Protein AF-A0AAV2HU47-F1 (afdb_monomer)

Sequence (69 aa):
QNPKDLVCLVQFEYVEVYRGIGWKKKYHAPTDFCFALKHPQIQKKTSKYIRYFCVETEIALDQWVMGVR

pLDDT: mean 95.66, std 5.11, range [64.75, 98.69]

Solvent-accessible surface area (backbone atoms only — not comparable to full-atom values): 4422 Å² total; per-residue (Å²): 133,63,78,85,78,63,76,86,88,76,74,65,94,66,40,45,83,43,80,45,76,64,36,34,79,75,70,66,39,96,40,64,30,30,36,32,41,30,40,83,86,65,78,64,96,72,55,95,72,50,46,80,47,72,39,97,38,65,68,57,39,51,51,53,59,56,74,72,104

Foldseek 3Di:
DPPVVDDDPDDLPFWAKDQAAPCCPVPVAPDSLKIWIAGPPPPDPDDPRIDIDDDDDNVVSVVVNVVSD

Mean predicted aligned error: 3.07 Å

Nearest PDB structures (foldseek):
  3tca-assembly2_B  TM=9.740E-01  e=3.704E-06  Mus musculus
  4gn1-assembly2_B  TM=9.368E-01  e=3.704E-06  Homo sapiens
  6o6h-assembly1_A  TM=9.656E-01  e=4.506E-06  Mus musculus
  4gmv-assembly2_B  TM=9.961E-01  e=8.660E-06  Homo sapiens
  6olu-assembly1_A  TM=9.541E-01  e=2.024E-05  Mus musculus

Secondary structure (DSSP, 8-state):
--GGG------GGG-EEEE--SHHHHH--SSS-EEEEE-TT--SSS-TT-EEEE-SSHHHHHHHHHHH-

InterPro domains:
  IPR011993 PH-like domain superfamily [G3DSA:2.30.29.30] (1-69)
  IPR039664 GRB/APBB1IP [PTHR11243] (2-69)

Organism: Lym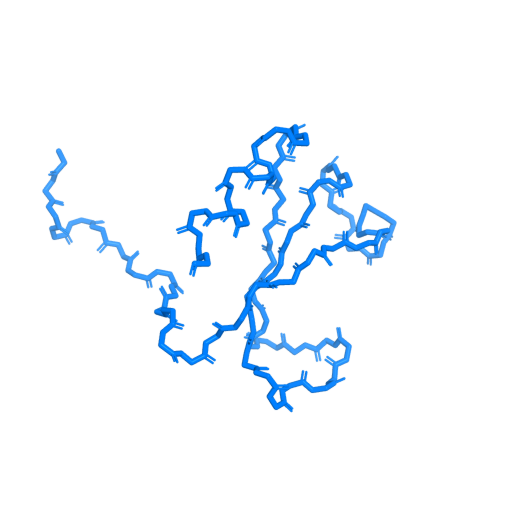naea stagnalis (NCBI:txid6523)

Radius of gyration: 13.07 Å; Cα contacts (8 Å, |Δi|>4): 83; chains: 1; bounding box: 33×24×32 Å

Structure (mmCIF, N/CA/C/O backbone):
data_AF-A0AAV2HU47-F1
#
_entry.id   AF-A0AAV2HU47-F1
#
loop_
_atom_site.group_PDB
_atom_site.id
_atom_site.type_symbol
_atom_site.label_atom_id
_atom_site.label_alt_id
_atom_site.label_comp_id
_atom_site.label_asym_id
_atom_site.label_entity_id
_atom_site.label_seq_id
_atom_site.pdbx_PDB_ins_code
_atom_site.Cartn_x
_atom_site.Cartn_y
_atom_site.Cartn_z
_atom_site.occupancy
_atom_site.B_iso_or_equiv
_atom_site.auth_seq_id
_atom_site.auth_comp_id
_atom_site.auth_asym_id
_atom_site.auth_atom_id
_atom_site.pdbx_PDB_model_num
ATOM 1 N N . GLN A 1 1 ? 16.029 13.288 11.103 1.00 64.75 1 GLN A N 1
ATOM 2 C CA . GLN A 1 1 ? 14.579 13.584 11.105 1.00 64.75 1 GLN A CA 1
ATOM 3 C C . GLN A 1 1 ? 14.094 13.550 12.541 1.00 64.75 1 GLN A C 1
ATOM 5 O O . GLN A 1 1 ? 14.452 12.614 13.249 1.00 64.75 1 GLN A O 1
ATOM 10 N N . ASN A 1 2 ? 13.367 14.572 12.993 1.00 84.94 2 ASN A N 1
ATOM 11 C CA . ASN A 1 2 ? 12.777 14.564 14.329 1.00 84.94 2 ASN A CA 1
ATOM 12 C C . ASN A 1 2 ? 11.520 13.677 14.277 1.00 84.94 2 ASN A C 1
ATOM 14 O O . ASN A 1 2 ? 10.677 13.910 13.414 1.00 84.94 2 ASN A O 1
ATOM 18 N N . PRO A 1 3 ? 11.355 12.670 15.153 1.00 82.00 3 PRO A N 1
ATOM 19 C CA . PRO A 1 3 ? 10.160 11.820 15.166 1.00 82.00 3 PRO A CA 1
ATOM 20 C C . PRO A 1 3 ? 8.846 12.605 15.261 1.00 82.00 3 PRO A C 1
ATOM 22 O O . PRO A 1 3 ? 7.813 12.129 14.804 1.00 82.00 3 PRO A O 1
ATOM 25 N N . LYS A 1 4 ? 8.895 13.825 15.815 1.00 90.12 4 LYS A N 1
ATOM 26 C CA . LYS A 1 4 ? 7.753 14.745 15.893 1.00 90.12 4 LYS A CA 1
ATOM 27 C C . LYS A 1 4 ? 7.277 15.265 14.532 1.00 90.12 4 LYS A C 1
ATOM 29 O O . LYS A 1 4 ? 6.149 15.734 14.446 1.00 90.12 4 LYS A O 1
ATOM 34 N N . ASP A 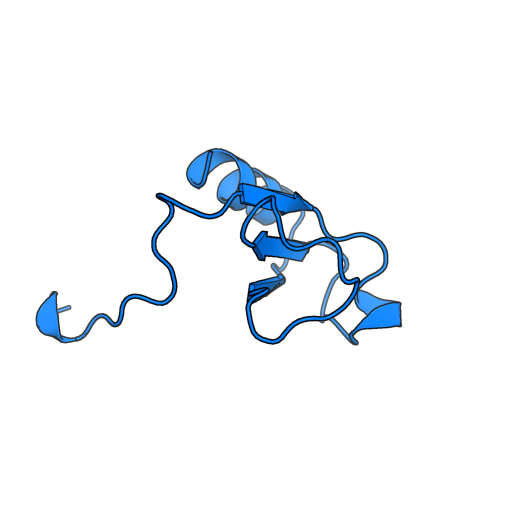1 5 ? 8.105 15.170 13.495 1.00 95.38 5 ASP A N 1
ATOM 35 C CA . ASP A 1 5 ? 7.765 15.626 12.143 1.00 95.38 5 ASP A CA 1
ATOM 36 C C . ASP A 1 5 ? 7.012 14.546 11.344 1.00 95.38 5 ASP A C 1
ATOM 38 O O . ASP A 1 5 ? 6.526 14.805 10.243 1.00 95.38 5 ASP A O 1
ATOM 42 N N . LEU A 1 6 ? 6.926 13.317 11.867 1.00 94.94 6 LEU A N 1
ATOM 43 C CA . LEU A 1 6 ? 6.232 12.214 11.210 1.00 94.94 6 LEU A CA 1
ATOM 44 C C . LEU A 1 6 ? 4.738 12.245 11.533 1.00 94.94 6 LEU A C 1
ATOM 46 O O . LEU A 1 6 ? 4.328 12.394 12.682 1.00 94.94 6 LEU A O 1
ATOM 50 N N . VAL A 1 7 ? 3.918 12.016 10.509 1.00 95.50 7 VAL A N 1
ATOM 51 C CA . VAL A 1 7 ? 2.468 11.864 10.650 1.00 95.50 7 VAL A CA 1
ATOM 52 C C . VAL A 1 7 ? 2.096 10.403 10.430 1.00 95.50 7 VAL A C 1
ATOM 54 O O . VAL A 1 7 ? 2.488 9.791 9.436 1.00 95.50 7 VAL A O 1
ATOM 57 N N . CYS A 1 8 ? 1.313 9.837 11.349 1.00 93.62 8 CYS A N 1
ATOM 58 C CA . CYS A 1 8 ? 0.788 8.485 11.197 1.00 93.62 8 CYS A CA 1
ATOM 59 C C . CYS A 1 8 ? -0.289 8.461 10.102 1.00 93.62 8 CYS A C 1
ATOM 61 O O . CYS A 1 8 ? -1.357 9.053 10.253 1.00 93.62 8 CYS A O 1
ATOM 63 N N . LEU A 1 9 ? -0.011 7.765 8.997 1.00 93.88 9 LEU A N 1
ATOM 64 C CA . LEU A 1 9 ? -0.962 7.611 7.894 1.00 93.88 9 LEU A CA 1
ATOM 65 C C . LEU A 1 9 ? -2.057 6.576 8.204 1.00 93.88 9 LEU A C 1
ATOM 67 O O . LEU A 1 9 ? -3.211 6.746 7.802 1.00 93.88 9 LEU A O 1
ATOM 71 N N . VAL A 1 10 ? -1.681 5.481 8.870 1.00 95.00 10 VAL A N 1
ATOM 72 C CA . VAL A 1 10 ? -2.547 4.342 9.192 1.00 95.00 10 VAL A CA 1
ATOM 73 C C . VAL A 1 10 ? -1.937 3.536 10.342 1.00 95.00 10 VAL A C 1
ATOM 75 O O . VAL A 1 10 ? -0.723 3.360 10.399 1.00 95.00 10 VAL A O 1
ATOM 78 N N . GLN A 1 11 ? -2.781 3.044 11.247 1.00 95.69 11 GLN A N 1
ATOM 79 C CA . GLN A 1 11 ? -2.415 2.075 12.283 1.00 95.69 11 GLN A CA 1
ATOM 80 C C . GLN A 1 11 ? -2.844 0.676 11.832 1.00 95.69 11 GLN A C 1
ATOM 82 O O . GLN A 1 11 ? -3.930 0.527 11.269 1.00 95.69 11 GLN A O 1
ATOM 87 N N . PHE A 1 12 ? -2.016 -0.342 12.072 1.00 96.31 12 PHE A N 1
ATOM 88 C CA . PHE A 1 12 ? -2.249 -1.694 11.544 1.00 96.31 12 PHE A CA 1
ATOM 89 C C . PHE A 1 12 ? -3.215 -2.554 12.367 1.00 96.31 12 PHE A C 1
ATOM 91 O O . PHE A 1 12 ? -3.735 -3.526 11.840 1.00 96.31 12 PHE A O 1
ATOM 98 N N . GLU A 1 13 ? -3.526 -2.170 13.607 1.00 97.00 13 GLU A N 1
ATOM 99 C CA . GLU A 1 13 ? -4.344 -2.958 14.546 1.00 97.00 13 GLU A CA 1
ATOM 100 C C . GLU A 1 13 ? -5.710 -3.397 13.984 1.00 97.00 13 GLU A C 1
ATOM 102 O O . GLU A 1 13 ? -6.207 -4.468 14.319 1.00 97.00 13 GLU A O 1
ATOM 107 N N . TYR A 1 14 ? -6.304 -2.595 13.094 1.00 96.12 14 TYR A N 1
ATOM 108 C CA . TYR A 1 14 ? -7.667 -2.802 12.593 1.00 96.12 14 TYR A CA 1
ATOM 109 C C . TYR A 1 14 ? -7.765 -2.884 11.065 1.00 96.12 14 TYR A C 1
ATOM 111 O O . TYR A 1 14 ? -8.860 -2.775 10.505 1.00 96.12 14 TYR A O 1
ATOM 119 N N . VAL A 1 15 ? -6.646 -3.020 10.354 1.00 97.88 15 VAL A N 1
ATOM 120 C CA . VAL A 1 15 ? -6.648 -3.094 8.888 1.00 97.88 15 VAL A CA 1
ATOM 121 C C . VAL A 1 15 ? -5.881 -4.306 8.400 1.00 97.88 15 VAL A C 1
ATOM 123 O O . VAL A 1 15 ? -4.871 -4.693 8.967 1.00 97.88 15 VAL A O 1
ATOM 126 N N . GLU A 1 16 ? -6.342 -4.864 7.290 1.00 97.94 16 GLU A N 1
ATOM 127 C CA . GLU A 1 16 ? -5.623 -5.902 6.562 1.00 97.94 16 GLU A CA 1
ATOM 128 C C . GLU A 1 16 ? -5.086 -5.354 5.242 1.00 97.94 16 GLU A C 1
ATOM 130 O O . GLU A 1 16 ? -5.635 -4.400 4.670 1.00 97.94 16 GLU A O 1
ATOM 135 N N . VAL A 1 17 ? -4.028 -5.997 4.744 1.00 98.12 17 VAL A N 1
ATOM 136 C CA . VAL A 1 17 ? -3.425 -5.710 3.443 1.00 98.12 17 VAL A CA 1
ATOM 137 C C . VAL A 1 17 ? -4.024 -6.580 2.340 1.00 98.12 17 VAL A C 1
ATOM 139 O O . VAL A 1 17 ? -4.094 -7.803 2.446 1.00 98.12 17 VAL A O 1
ATOM 142 N N . TYR A 1 18 ? -4.414 -5.941 1.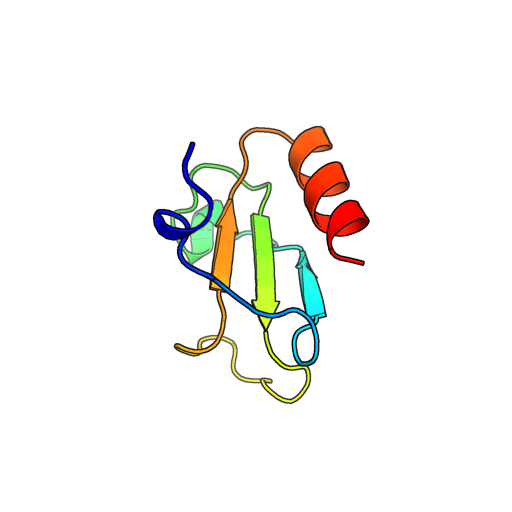238 1.00 97.56 18 TYR A N 1
ATOM 143 C CA . TYR A 1 18 ? -4.988 -6.593 0.061 1.00 97.56 18 TYR A CA 1
ATOM 144 C C . TYR A 1 18 ? -4.228 -6.176 -1.194 1.00 97.56 18 TYR A C 1
ATOM 146 O O . TYR A 1 18 ? -3.990 -4.988 -1.396 1.00 97.56 18 TYR A O 1
ATOM 154 N N . ARG A 1 19 ? -3.899 -7.124 -2.077 1.00 97.88 19 ARG A N 1
ATOM 155 C CA . ARG A 1 19 ? -3.326 -6.798 -3.392 1.00 97.88 19 ARG A CA 1
ATOM 156 C C . ARG A 1 19 ? -4.383 -6.173 -4.300 1.00 97.88 19 ARG A C 1
ATOM 158 O O . ARG A 1 19 ? -5.525 -6.630 -4.357 1.00 97.88 19 ARG A O 1
ATOM 165 N N . GLY A 1 20 ? -3.989 -5.121 -5.006 1.00 96.44 20 GLY A N 1
ATOM 166 C CA . GLY A 1 20 ? -4.793 -4.492 -6.045 1.00 96.44 20 GLY A CA 1
ATOM 167 C C . GLY A 1 20 ? -4.681 -5.255 -7.360 1.00 96.44 20 GLY A C 1
ATOM 168 O O . GLY A 1 20 ? -3.606 -5.715 -7.721 1.00 96.44 20 GLY A O 1
ATOM 169 N N . ILE A 1 21 ? -5.794 -5.388 -8.084 1.00 95.94 21 ILE A N 1
ATOM 170 C CA . ILE A 1 21 ? -5.851 -6.079 -9.379 1.00 95.94 21 ILE A CA 1
ATOM 171 C C . ILE A 1 21 ? -6.531 -5.154 -10.389 1.00 95.94 21 ILE A C 1
ATOM 173 O O . ILE A 1 21 ? -7.652 -4.690 -10.153 1.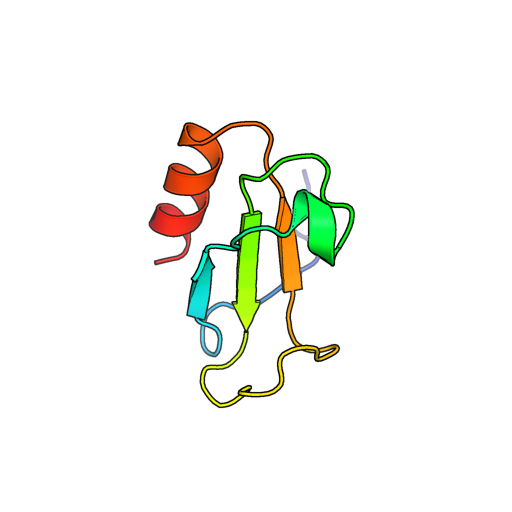00 95.94 21 ILE A O 1
ATOM 177 N N . GLY A 1 22 ? -5.858 -4.876 -11.510 1.00 96.31 22 GLY A N 1
ATOM 178 C CA . GLY A 1 22 ? -6.385 -4.051 -12.606 1.00 96.31 22 GLY A CA 1
ATOM 179 C C . GLY A 1 22 ? -6.600 -2.576 -12.243 1.00 96.31 22 GLY A C 1
ATOM 180 O O . GLY A 1 22 ? -7.436 -1.893 -12.845 1.00 96.31 22 GLY A O 1
ATOM 181 N N . TRP A 1 23 ? -5.8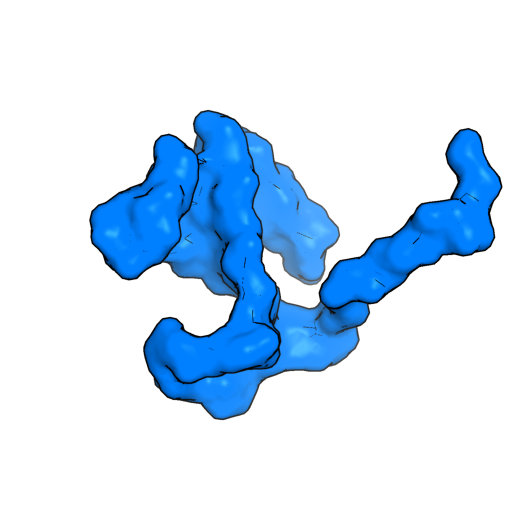98 -2.073 -11.226 1.00 97.12 23 TRP A N 1
ATOM 182 C CA . TRP A 1 23 ? -6.101 -0.714 -10.716 1.00 97.12 23 TRP A CA 1
ATOM 183 C C . TRP A 1 23 ? -5.517 0.374 -11.606 1.00 97.12 23 TRP A C 1
ATOM 185 O O . TRP A 1 23 ? -6.022 1.497 -11.567 1.00 97.12 23 TRP A O 1
ATOM 195 N N . LYS A 1 24 ? -4.579 0.040 -12.497 1.00 97.44 24 LYS A N 1
ATOM 196 C CA . LYS A 1 24 ? -4.150 0.947 -13.563 1.00 97.44 24 LYS A CA 1
ATOM 197 C C . LYS A 1 24 ? -5.330 1.410 -14.418 1.00 97.44 24 LYS A C 1
ATOM 199 O O . LYS A 1 24 ? -5.508 2.602 -14.637 1.00 97.44 24 LYS A O 1
ATOM 204 N N . LYS A 1 25 ? -6.215 0.487 -14.819 1.00 97.44 25 LYS A N 1
ATOM 205 C CA . LYS A 1 25 ? -7.439 0.817 -15.572 1.00 97.44 25 LYS A CA 1
ATOM 206 C C . LYS A 1 25 ? -8.539 1.400 -14.683 1.00 97.44 25 LYS A C 1
ATOM 208 O O . LYS A 1 25 ? -9.226 2.326 -15.095 1.00 97.44 25 LYS A O 1
ATOM 213 N N . LYS A 1 26 ? -8.745 0.837 -13.488 1.00 95.69 26 LYS A N 1
ATOM 214 C CA . LYS A 1 26 ? -9.883 1.193 -12.621 1.00 95.69 26 LYS A CA 1
ATOM 215 C C . LYS A 1 26 ? -9.730 2.551 -11.931 1.00 95.69 26 LYS A C 1
ATOM 217 O O . LYS A 1 26 ? -10.722 3.246 -11.742 1.00 95.69 26 LYS A O 1
ATOM 222 N N . TYR A 1 27 ? -8.515 2.882 -11.506 1.00 95.38 27 TYR A N 1
ATOM 223 C CA . TYR A 1 27 ? -8.219 4.036 -10.655 1.00 95.38 27 TYR A CA 1
ATOM 224 C C . TYR A 1 27 ? -7.102 4.919 -11.216 1.00 95.38 27 TYR A C 1
ATOM 226 O O . TYR A 1 27 ? -6.616 5.790 -10.504 1.00 95.38 27 TYR A O 1
ATOM 234 N N . HIS A 1 28 ? -6.685 4.693 -12.466 1.00 97.50 28 HIS A N 1
ATOM 235 C CA . HIS A 1 28 ? -5.574 5.417 -13.090 1.00 97.50 28 HIS A CA 1
ATOM 236 C C . HIS A 1 28 ? -4.276 5.331 -12.271 1.00 97.50 28 HIS A C 1
ATOM 238 O O . HIS A 1 28 ? -3.516 6.294 -12.191 1.00 97.50 28 HIS A O 1
ATOM 244 N N . ALA A 1 29 ? -4.029 4.177 -11.639 1.00 98.12 29 ALA A N 1
ATOM 245 C CA . ALA A 1 29 ? -2.791 3.951 -10.903 1.00 98.12 29 ALA A CA 1
ATOM 246 C C . ALA A 1 29 ? -1.570 4.005 -11.851 1.00 98.12 29 ALA A C 1
ATOM 248 O O . ALA A 1 29 ? -1.676 3.539 -12.989 1.00 98.12 29 ALA A O 1
ATOM 249 N N . PRO A 1 30 ? -0.410 4.530 -11.410 1.00 98.50 30 PRO A N 1
ATOM 250 C CA . PRO A 1 30 ? 0.800 4.588 -12.240 1.00 98.50 30 PRO A CA 1
ATOM 251 C C . PRO A 1 30 ? 1.282 3.221 -12.759 1.00 98.50 30 PRO A C 1
ATOM 253 O O . PRO A 1 30 ? 1.719 3.103 -13.907 1.00 98.50 30 PRO A O 1
ATOM 256 N N . THR A 1 31 ? 1.165 2.172 -11.942 1.00 98.38 31 THR A N 1
ATOM 257 C CA . THR A 1 31 ? 1.533 0.786 -12.273 1.00 98.38 31 THR A CA 1
ATOM 258 C C . THR A 1 31 ? 0.407 -0.178 -11.879 1.00 98.38 31 THR A C 1
ATOM 260 O O . THR A 1 31 ? -0.606 0.230 -11.309 1.00 98.38 31 THR A O 1
ATOM 263 N N . ASP A 1 32 ? 0.574 -1.469 -12.180 1.00 97.88 32 ASP A N 1
ATOM 264 C CA . ASP A 1 32 ? -0.314 -2.528 -11.679 1.00 97.88 32 ASP A CA 1
ATOM 265 C C . ASP A 1 32 ? 0.130 -3.086 -10.311 1.00 97.88 32 ASP A C 1
ATOM 267 O O . ASP A 1 32 ? -0.564 -3.915 -9.721 1.00 97.88 32 ASP A O 1
ATOM 271 N N . PHE A 1 33 ? 1.252 -2.606 -9.766 1.00 98.62 33 PHE A N 1
ATOM 272 C CA . PHE A 1 33 ? 1.792 -3.046 -8.483 1.00 98.62 33 PHE A CA 1
ATOM 273 C C . PHE A 1 33 ? 1.160 -2.236 -7.352 1.00 98.62 33 PHE A C 1
ATOM 275 O O . PHE A 1 33 ? 1.710 -1.246 -6.865 1.00 98.62 33 PHE A O 1
ATOM 282 N N . CYS A 1 34 ? -0.051 -2.621 -6.964 1.00 98.56 34 CYS A N 1
ATOM 283 C CA . CYS A 1 34 ? -0.823 -1.900 -5.960 1.00 98.56 34 CYS A CA 1
ATOM 284 C C . CYS A 1 34 ? -1.211 -2.778 -4.771 1.00 98.56 34 CYS A C 1
ATOM 286 O O . CYS A 1 34 ? -1.416 -3.986 -4.898 1.00 98.56 34 CYS A O 1
ATOM 288 N N . PHE A 1 35 ? -1.416 -2.141 -3.623 1.00 98.50 35 PHE A N 1
ATOM 289 C CA . PHE A 1 35 ? -2.050 -2.751 -2.458 1.00 98.50 35 PHE A CA 1
ATOM 290 C C . PHE A 1 35 ? -2.965 -1.747 -1.757 1.00 98.50 35 PHE A C 1
ATOM 292 O O . PHE A 1 35 ? -2.891 -0.540 -1.990 1.00 98.50 35 PHE A O 1
ATOM 299 N N . ALA A 1 36 ? -3.860 -2.236 -0.907 1.00 97.94 36 ALA A N 1
ATOM 300 C CA . ALA A 1 36 ? -4.680 -1.396 -0.051 1.00 97.94 36 ALA A CA 1
ATOM 301 C C . ALA A 1 36 ? -4.705 -1.885 1.385 1.00 97.94 36 ALA A C 1
ATOM 303 O O . ALA A 1 36 ? -4.582 -3.080 1.648 1.00 97.94 36 ALA A O 1
ATOM 304 N N . LEU A 1 37 ? -4.956 -0.934 2.280 1.00 98.19 37 LEU A N 1
ATOM 305 C CA . LEU A 1 37 ? -5.243 -1.174 3.685 1.00 98.19 37 LEU A CA 1
ATOM 306 C C . LEU A 1 37 ? -6.694 -0.795 3.967 1.00 98.19 37 LEU A C 1
ATOM 308 O O . LEU A 1 37 ? -7.125 0.322 3.648 1.00 98.19 37 LEU A O 1
ATOM 312 N N . LYS A 1 38 ? -7.460 -1.734 4.529 1.00 97.75 38 LYS A N 1
ATOM 313 C CA . LYS A 1 38 ? -8.847 -1.502 4.957 1.00 97.75 38 LYS A CA 1
ATOM 314 C C . LYS A 1 38 ? -9.256 -2.440 6.084 1.00 97.75 38 LYS A C 1
ATOM 316 O O . LYS A 1 38 ? -8.736 -3.545 6.195 1.00 97.75 38 LYS A O 1
ATOM 321 N N . HIS A 1 39 ? -10.267 -2.031 6.845 1.00 97.25 39 HIS A N 1
ATOM 322 C CA . HIS A 1 39 ? -10.914 -2.903 7.820 1.00 97.25 39 HIS A CA 1
ATOM 323 C C . HIS A 1 39 ? -11.580 -4.113 7.126 1.00 97.25 39 HIS A C 1
ATOM 325 O O . HIS A 1 39 ? -12.236 -3.918 6.088 1.00 97.25 39 HIS A O 1
ATOM 331 N N . PRO A 1 40 ? -11.501 -5.337 7.684 1.00 97.00 40 PRO A N 1
ATOM 332 C CA . PRO A 1 40 ? -12.100 -6.538 7.085 1.00 97.00 40 PRO A CA 1
ATOM 333 C C . PRO A 1 40 ? -13.612 -6.421 6.838 1.00 97.00 40 PRO A C 1
ATOM 335 O O . PRO A 1 40 ? -14.125 -6.894 5.827 1.00 97.00 40 PRO A O 1
ATOM 338 N N . GLN A 1 41 ? -14.334 -5.701 7.705 1.00 97.00 41 GLN A N 1
ATOM 339 C CA . GLN A 1 41 ? -15.783 -5.471 7.553 1.00 97.00 41 GLN A CA 1
ATOM 340 C C . GLN A 1 41 ? -16.158 -4.560 6.365 1.00 97.00 41 GLN A C 1
ATOM 342 O O . GLN A 1 41 ? -17.325 -4.505 5.974 1.00 97.00 41 GLN A O 1
ATOM 347 N N . ILE A 1 42 ? -15.209 -3.838 5.754 1.00 96.38 42 ILE A N 1
ATOM 348 C CA . ILE A 1 42 ? -15.500 -3.014 4.573 1.00 96.38 42 ILE A CA 1
ATOM 349 C C . ILE A 1 42 ? -15.616 -3.931 3.348 1.00 96.38 42 ILE A C 1
ATOM 351 O O . ILE A 1 42 ? -14.607 -4.349 2.779 1.00 96.38 42 ILE A O 1
ATOM 355 N N . GLN A 1 43 ? -16.855 -4.195 2.925 1.00 93.94 43 GLN A N 1
ATOM 356 C CA . GLN A 1 43 ? -17.185 -4.999 1.734 1.00 93.94 43 GLN A CA 1
ATOM 357 C C . GLN A 1 43 ? -17.505 -4.153 0.490 1.00 93.94 43 GLN A C 1
ATOM 359 O O . GLN A 1 43 ? -17.531 -4.649 -0.636 1.00 93.94 43 GLN A O 1
ATOM 364 N N . LYS A 1 44 ? -17.746 -2.846 0.666 1.00 91.44 44 LYS A N 1
ATOM 365 C CA . LYS A 1 44 ? -17.987 -1.931 -0.457 1.00 91.44 44 LYS A CA 1
ATOM 366 C C . LYS A 1 44 ? -16.733 -1.827 -1.328 1.00 91.44 44 LYS A C 1
ATOM 368 O O . LYS A 1 44 ? -15.632 -1.646 -0.815 1.00 91.44 44 LYS A O 1
ATOM 373 N N . LYS A 1 45 ? -16.919 -1.858 -2.654 1.00 83.06 45 LYS A N 1
ATOM 374 C CA . LYS A 1 45 ? -15.827 -1.740 -3.642 1.00 83.06 45 LYS A CA 1
ATOM 375 C C . LYS A 1 45 ? -15.065 -0.414 -3.550 1.00 83.06 45 LYS A C 1
ATOM 377 O O . LYS A 1 45 ? -13.907 -0.361 -3.951 1.00 83.06 45 LYS A O 1
ATOM 382 N N . THR A 1 46 ? -15.721 0.641 -3.074 1.00 87.19 46 THR A N 1
ATOM 383 C CA . THR A 1 46 ? -15.152 1.973 -2.861 1.00 87.19 46 THR A CA 1
ATOM 384 C C . THR A 1 46 ? -15.594 2.494 -1.495 1.00 87.19 46 THR A C 1
ATOM 386 O O . THR A 1 46 ? -16.743 2.332 -1.082 1.00 87.19 46 THR A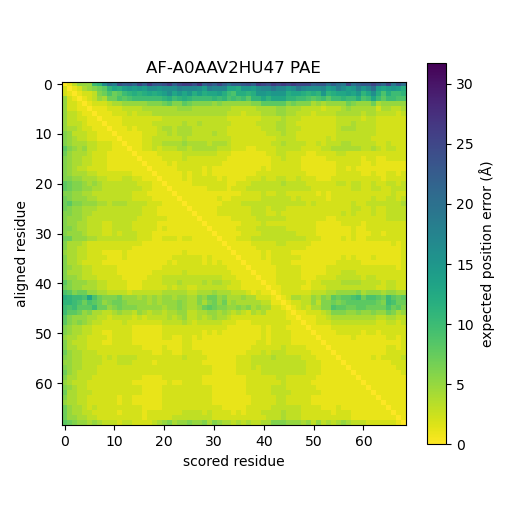 O 1
ATOM 389 N N . SER A 1 47 ? -14.660 3.082 -0.751 1.00 93.25 47 SER A N 1
ATOM 390 C CA . SER A 1 47 ? -14.904 3.676 0.562 1.00 93.25 47 SER 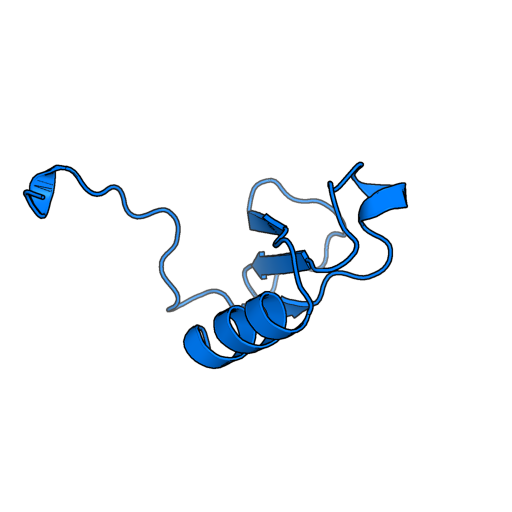A CA 1
ATOM 391 C C . SER A 1 47 ? -13.764 4.634 0.891 1.00 93.25 47 SER A C 1
ATOM 393 O O . SER A 1 47 ? -12.606 4.327 0.614 1.00 93.25 47 SER A O 1
ATOM 395 N N . LYS A 1 48 ? -14.082 5.764 1.533 1.00 93.44 48 LYS A N 1
ATOM 396 C CA . LYS A 1 48 ? -13.087 6.741 2.015 1.00 93.44 48 LYS A CA 1
ATOM 397 C C . LYS A 1 48 ? -12.151 6.181 3.096 1.00 93.44 48 LYS A C 1
ATOM 399 O O . LYS A 1 48 ? -11.151 6.807 3.432 1.00 93.44 48 LYS A O 1
ATOM 404 N N . TYR A 1 49 ? -12.489 5.022 3.659 1.00 94.88 49 TYR A N 1
ATOM 405 C CA . TYR A 1 49 ? 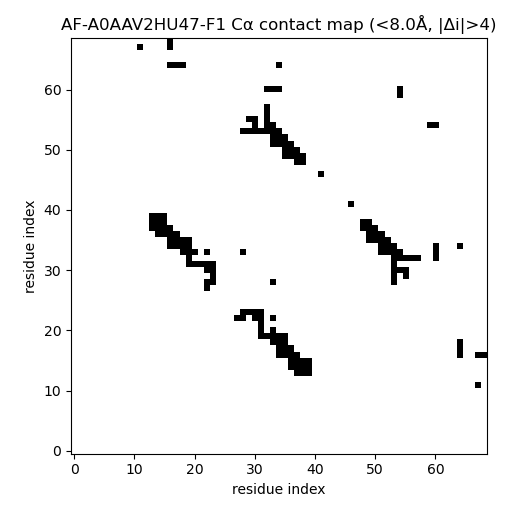-11.706 4.324 4.681 1.00 94.88 49 TYR A CA 1
ATOM 406 C C . TYR A 1 49 ? -10.746 3.280 4.096 1.00 94.88 49 TYR A C 1
ATOM 408 O O . TYR A 1 49 ? -10.036 2.625 4.849 1.00 94.88 49 TYR A O 1
ATOM 416 N N . ILE A 1 50 ? -10.715 3.118 2.770 1.00 96.94 50 ILE A N 1
ATOM 417 C CA . ILE A 1 50 ? -9.705 2.304 2.091 1.00 96.94 50 ILE A CA 1
ATOM 418 C C . ILE A 1 50 ? -8.551 3.233 1.714 1.00 96.94 50 ILE A C 1
ATOM 420 O O . ILE A 1 50 ? -8.770 4.285 1.107 1.00 96.94 50 ILE A O 1
ATOM 424 N N . ARG A 1 51 ? -7.327 2.868 2.091 1.00 97.25 51 ARG A N 1
ATOM 425 C CA . ARG A 1 51 ? -6.103 3.541 1.637 1.00 97.25 51 ARG A CA 1
ATOM 426 C C . ARG A 1 51 ? -5.506 2.728 0.501 1.00 97.25 51 ARG A C 1
ATOM 428 O O . ARG A 1 51 ? -5.324 1.528 0.665 1.00 97.25 51 ARG A O 1
ATOM 435 N N . TYR A 1 52 ? -5.241 3.371 -0.629 1.00 97.50 52 TYR A N 1
ATOM 436 C CA . TYR A 1 52 ? -4.709 2.743 -1.835 1.00 97.50 52 TYR A CA 1
ATOM 437 C C . TYR A 1 52 ? -3.261 3.181 -2.035 1.00 97.50 52 TYR A C 1
ATOM 439 O O . TYR A 1 52 ? -2.967 4.372 -1.952 1.00 97.50 52 TYR A O 1
ATOM 447 N N . PHE A 1 53 ? -2.383 2.227 -2.319 1.00 98.38 53 PHE A N 1
ATOM 448 C CA . PHE A 1 53 ? -0.958 2.438 -2.529 1.00 98.38 53 PHE A CA 1
ATOM 449 C C . PHE A 1 53 ? -0.546 1.831 -3.867 1.00 98.38 53 PHE A C 1
ATOM 451 O O . PHE A 1 53 ? -1.069 0.792 -4.275 1.00 98.38 53 PHE A O 1
ATOM 458 N N . CYS A 1 54 ? 0.398 2.481 -4.537 1.00 98.56 54 CYS A N 1
ATOM 459 C CA . CYS A 1 54 ? 0.988 2.039 -5.792 1.00 98.56 54 CYS A CA 1
ATOM 460 C C . CYS A 1 54 ? 2.505 2.147 -5.664 1.00 98.56 54 CYS A C 1
ATOM 462 O O . CYS A 1 54 ? 2.998 3.147 -5.142 1.00 98.56 54 CYS A O 1
ATOM 464 N N . VAL A 1 55 ? 3.226 1.137 -6.138 1.00 98.56 55 VAL A N 1
ATOM 465 C CA . VAL A 1 55 ? 4.692 1.098 -6.120 1.00 98.56 55 VAL A CA 1
ATOM 466 C C . VAL A 1 55 ? 5.239 0.850 -7.520 1.00 98.56 55 VAL A C 1
ATOM 468 O O . VAL A 1 55 ? 4.502 0.518 -8.446 1.00 98.56 55 VAL A O 1
ATOM 471 N N . GLU A 1 56 ? 6.537 1.052 -7.699 1.00 98.25 56 GLU A N 1
ATOM 472 C CA . GLU A 1 56 ? 7.159 1.024 -9.025 1.00 98.25 56 GLU A CA 1
ATOM 473 C C . GLU A 1 56 ? 7.418 -0.396 -9.541 1.00 98.25 56 GLU A C 1
ATOM 475 O O . GLU A 1 56 ? 7.359 -0.624 -10.747 1.00 98.25 56 GLU A O 1
ATOM 480 N N . THR A 1 57 ? 7.668 -1.359 -8.646 1.00 98.56 57 THR A N 1
ATOM 481 C CA . THR A 1 57 ? 8.063 -2.730 -9.004 1.00 98.56 57 THR A CA 1
ATOM 482 C C . THR A 1 57 ? 7.306 -3.790 -8.206 1.00 98.56 57 THR A C 1
ATOM 484 O O . THR A 1 57 ? 6.826 -3.542 -7.098 1.00 98.56 57 THR A O 1
ATOM 487 N N . GLU A 1 58 ? 7.242 -5.004 -8.752 1.00 98.31 58 GLU A N 1
ATOM 488 C CA . GLU A 1 58 ? 6.667 -6.170 -8.072 1.00 98.31 58 GLU A CA 1
ATOM 489 C C . GLU A 1 58 ? 7.425 -6.525 -6.785 1.00 98.31 58 GLU A C 1
ATOM 491 O O . GLU A 1 58 ? 6.811 -6.791 -5.757 1.00 98.31 58 GLU A O 1
ATOM 496 N N . ILE A 1 59 ? 8.758 -6.426 -6.800 1.00 98.56 59 ILE A N 1
ATOM 497 C CA . ILE A 1 59 ? 9.595 -6.681 -5.619 1.00 98.56 59 ILE A CA 1
ATOM 498 C C . ILE A 1 59 ? 9.230 -5.718 -4.484 1.00 98.56 59 ILE A C 1
ATOM 500 O O . ILE A 1 59 ? 9.060 -6.145 -3.343 1.00 98.56 59 ILE A O 1
ATOM 504 N N . ALA A 1 60 ? 9.066 -4.425 -4.787 1.00 98.62 60 ALA A N 1
ATOM 505 C CA . ALA A 1 60 ? 8.640 -3.451 -3.787 1.00 98.62 60 ALA A CA 1
ATOM 506 C C . ALA A 1 60 ? 7.241 -3.787 -3.245 1.00 98.62 60 ALA A C 1
ATOM 508 O O . ALA A 1 60 ? 7.002 -3.662 -2.045 1.00 98.62 60 ALA A O 1
ATOM 509 N N . LEU A 1 61 ? 6.321 -4.249 -4.099 1.00 98.69 61 LEU A N 1
ATOM 510 C CA . LEU A 1 61 ? 4.986 -4.666 -3.664 1.00 98.69 61 LEU A CA 1
ATOM 511 C C . LEU A 1 61 ? 5.073 -5.829 -2.675 1.00 98.69 61 LEU A C 1
ATOM 513 O O . LEU A 1 61 ? 4.423 -5.787 -1.631 1.00 98.69 61 LEU A O 1
ATOM 517 N N . ASP A 1 62 ? 5.881 -6.839 -2.980 1.00 98.50 62 ASP A N 1
ATOM 518 C CA . ASP A 1 62 ? 6.075 -7.996 -2.108 1.00 98.50 62 ASP A CA 1
ATOM 519 C C . ASP A 1 62 ? 6.684 -7.591 -0.763 1.00 98.50 62 ASP A C 1
ATOM 521 O O . ASP A 1 62 ? 6.206 -8.038 0.280 1.00 98.50 62 ASP A O 1
ATOM 525 N N . GLN A 1 63 ? 7.669 -6.688 -0.771 1.00 98.69 63 GLN A N 1
ATOM 526 C CA . GLN A 1 63 ? 8.274 -6.136 0.443 1.00 98.69 63 GLN A CA 1
ATOM 527 C C . GLN A 1 63 ? 7.256 -5.384 1.308 1.00 98.69 63 GLN A C 1
ATOM 529 O O . GLN A 1 63 ? 7.193 -5.625 2.511 1.00 98.69 63 GLN A O 1
ATOM 534 N N . TRP A 1 64 ? 6.430 -4.514 0.717 1.00 98.50 64 TRP A N 1
ATOM 535 C CA . TRP A 1 64 ? 5.389 -3.790 1.455 1.00 98.50 64 TRP A CA 1
ATOM 536 C C . TRP A 1 64 ? 4.307 -4.725 1.996 1.00 98.50 64 TRP A C 1
ATOM 538 O O . TRP A 1 64 ? 3.915 -4.605 3.154 1.00 98.50 64 TRP A O 1
ATOM 548 N N . VAL A 1 65 ? 3.829 -5.675 1.188 1.00 98.38 65 VAL A N 1
ATOM 549 C CA . VAL A 1 65 ?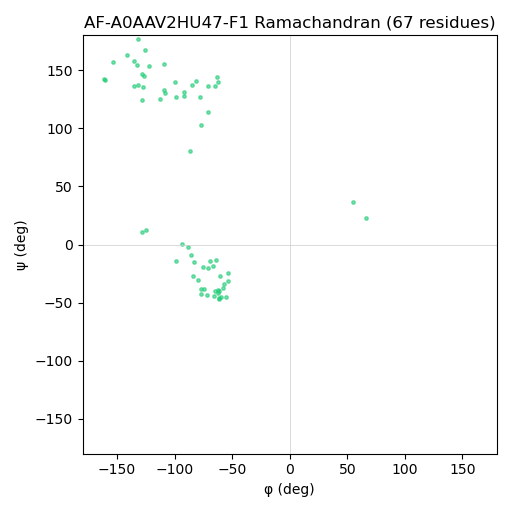 2.802 -6.633 1.621 1.00 98.38 65 VAL A CA 1
ATOM 550 C C . VAL A 1 65 ? 3.332 -7.541 2.728 1.00 98.38 65 VAL A C 1
ATOM 552 O O . VAL A 1 65 ? 2.586 -7.833 3.659 1.00 98.38 65 VAL A O 1
ATOM 555 N N . MET A 1 66 ? 4.589 -7.983 2.642 1.00 98.19 66 MET A N 1
ATOM 556 C CA . MET A 1 66 ? 5.209 -8.812 3.674 1.00 98.19 66 MET A CA 1
ATOM 557 C C . MET A 1 66 ? 5.509 -8.010 4.941 1.00 98.19 66 MET A C 1
ATOM 559 O O . MET A 1 66 ? 5.224 -8.491 6.022 1.00 98.19 66 MET A O 1
ATOM 563 N N . GLY A 1 67 ? 6.039 -6.790 4.823 1.00 97.81 67 GLY A N 1
ATOM 564 C CA . GLY A 1 67 ? 6.403 -5.968 5.981 1.00 97.81 67 GLY A CA 1
ATOM 565 C C . GLY A 1 67 ? 5.213 -5.421 6.775 1.00 97.81 67 GLY A C 1
ATOM 566 O O . GLY A 1 67 ? 5.384 -5.034 7.926 1.00 97.81 67 GLY A O 1
ATOM 567 N N . VAL A 1 68 ? 4.022 -5.362 6.170 1.00 96.94 68 VAL A N 1
ATOM 568 C CA . VAL A 1 68 ? 2.774 -5.007 6.869 1.00 96.94 68 VAL A CA 1
ATOM 569 C C . VAL A 1 68 ? 2.131 -6.212 7.570 1.00 96.94 68 VAL A C 1
ATOM 571 O O . VAL A 1 68 ? 1.387 -6.009 8.527 1.00 96.94 68 VAL A O 1
ATOM 574 N N . ARG A 1 69 ? 2.359 -7.437 7.078 1.00 93.88 69 ARG A N 1
ATOM 575 C CA . ARG A 1 69 ? 1.819 -8.673 7.670 1.00 93.88 69 ARG A CA 1
ATOM 576 C C . ARG A 1 69 ? 2.586 -9.070 8.922 1.00 93.88 69 ARG A C 1
ATOM 578 O O . ARG A 1 69 ? 1.914 -9.612 9.822 1.00 93.88 69 ARG A O 1
#